Protein AF-A0A318T7J3-F1 (afdb_monomer_lite)

pLDDT: mean 79.14, std 16.05, range [33.38, 96.81]

Sequence (166 aa):
MTMEIMRASSAPVDIAGQIFQYDYFTDHFRDETFSFREFLIDAESVSCIVDLDSYEPTNVSLLLLDRILQSLGFAVSAYILQQQGRQFKFLFIKGIRWNFAGPIRPGRPVRLQSTYDMQFLSPRKAVCTFDGTVNDGKAAFNVAIEIFSPHEAPWDIETSPIPASN

Secondary structure (DSSP, 8-state):
----EE---SS-EE-GGG----GGGTTT-SS-EEEEEEEEE-SSEEEEEEEEE-S-SS---HHHHHHHHHHHHHHHHHHHHHHTT---SEEEEEEEEEEESS---TTSPEEEEEEEEEEEEETTEEEEEEEEEETTTTEEEEEEEEEE----S-S----PPPPPP-

Radius of gyration: 17.6 Å; chains: 1; bounding box: 42×46×43 Å

Foldseek 3Di:
DDKDKFFAAQDKDWCQVVQDQDVVLCPPDPPKDKGWPTWIGGGWKIKTWMAIDDPDQAADDPSNVVSVVVSNVVVVVQVRQVVLVHDFDDKDWPDKDKDAPAGDGHPGTKMKMWTKIWIDPDQFKIKIWIWIAIPVRRMTMITIMITGHDDDDRSDDPPDDDDDDD

Organism: NCBI:txid314237

Structure (mmCIF, N/CA/C/O backbone):
data_AF-A0A318T7J3-F1
#
_entry.id   AF-A0A318T7J3-F1
#
loop_
_atom_site.group_PDB
_atom_site.id
_atom_site.type_symbol
_atom_site.label_atom_id
_atom_site.label_alt_id
_atom_site.label_comp_id
_atom_site.label_asym_id
_atom_site.label_entity_id
_atom_site.label_seq_id
_atom_site.pdbx_PDB_ins_code
_atom_site.Cartn_x
_atom_site.Cartn_y
_atom_site.Cartn_z
_atom_site.occupancy
_atom_site.B_iso_or_equiv
_atom_site.auth_seq_id
_atom_site.auth_comp_id
_atom_site.auth_asym_id
_atom_site.auth_atom_id
_atom_site.pdbx_PDB_model_num
ATOM 1 N N . MET A 1 1 ? -21.241 -13.351 18.608 1.00 44.28 1 MET A N 1
ATOM 2 C CA . MET A 1 1 ? -20.538 -12.078 18.358 1.00 44.28 1 MET A CA 1
ATOM 3 C C . MET A 1 1 ? -20.499 -11.920 16.850 1.00 44.28 1 MET A C 1
ATOM 5 O O . MET A 1 1 ? -19.895 -12.755 16.191 1.00 44.28 1 MET A O 1
ATOM 9 N N . THR A 1 2 ? -21.293 -11.005 16.305 1.00 39.47 2 THR A N 1
ATOM 10 C CA . THR A 1 2 ? -21.448 -10.826 14.855 1.00 39.47 2 THR A CA 1
ATOM 11 C C . THR A 1 2 ? -20.189 -10.146 14.318 1.00 39.47 2 THR A C 1
ATOM 13 O O . THR A 1 2 ? -19.767 -9.144 14.888 1.00 39.47 2 THR A O 1
ATOM 16 N N . MET A 1 3 ? -19.550 -10.714 13.292 1.00 45.16 3 MET A N 1
ATOM 17 C CA . MET A 1 3 ? -18.391 -10.095 12.640 1.00 45.16 3 MET A CA 1
ATOM 18 C C . MET A 1 3 ? -18.890 -8.925 11.794 1.00 45.16 3 MET A C 1
ATOM 20 O O . MET A 1 3 ? -19.666 -9.127 10.863 1.00 45.16 3 MET A O 1
ATOM 24 N N . GLU A 1 4 ? -18.491 -7.709 12.149 1.00 51.16 4 GLU A N 1
ATOM 25 C CA . GLU A 1 4 ? -18.845 -6.496 11.415 1.00 51.16 4 GLU A CA 1
ATOM 26 C C . GLU A 1 4 ? -17.730 -6.189 10.407 1.00 51.16 4 GLU A C 1
ATOM 28 O O . GLU A 1 4 ? -16.580 -5.968 10.793 1.00 51.16 4 GLU A O 1
ATOM 33 N N . ILE A 1 5 ? -18.067 -6.243 9.115 1.00 59.03 5 ILE A N 1
ATOM 34 C CA . ILE A 1 5 ? -17.186 -5.835 8.014 1.00 59.03 5 ILE A CA 1
ATOM 35 C C . ILE A 1 5 ? -17.398 -4.341 7.802 1.00 59.03 5 ILE A C 1
ATOM 37 O O . ILE A 1 5 ? -18.521 -3.912 7.538 1.00 59.03 5 ILE A O 1
ATOM 41 N N . MET A 1 6 ? -16.332 -3.552 7.915 1.00 62.78 6 MET A N 1
ATOM 42 C CA . MET A 1 6 ? -16.416 -2.097 7.796 1.00 62.78 6 MET A CA 1
ATOM 43 C C . MET A 1 6 ? -15.742 -1.588 6.522 1.00 62.78 6 MET A C 1
ATOM 45 O O . MET A 1 6 ? -14.720 -2.112 6.080 1.00 62.78 6 MET A O 1
ATOM 49 N N . ARG A 1 7 ? -16.352 -0.557 5.935 1.00 63.66 7 ARG A N 1
ATOM 50 C CA . ARG A 1 7 ? -16.073 -0.028 4.596 1.00 63.66 7 ARG A CA 1
ATOM 51 C C . ARG A 1 7 ? -15.948 1.499 4.676 1.00 63.66 7 ARG A C 1
ATOM 53 O O . ARG A 1 7 ? -16.581 2.114 5.535 1.00 63.66 7 ARG A O 1
ATOM 60 N N . ALA A 1 8 ? -15.139 2.113 3.816 1.00 60.50 8 ALA A N 1
ATOM 61 C CA . ALA A 1 8 ? -15.114 3.570 3.663 1.00 60.50 8 ALA A CA 1
ATOM 62 C C . ALA A 1 8 ? -16.386 4.107 2.966 1.00 60.50 8 ALA A C 1
ATOM 64 O O . ALA A 1 8 ? -17.316 3.359 2.661 1.00 60.50 8 ALA A O 1
ATOM 65 N N . SER A 1 9 ? -16.429 5.422 2.720 1.00 63.47 9 SER A N 1
ATOM 66 C CA . SER A 1 9 ? -17.478 6.078 1.924 1.00 63.47 9 SER A CA 1
ATOM 67 C C . SER A 1 9 ? -17.681 5.394 0.566 1.00 63.47 9 SER A C 1
ATOM 69 O O . SER A 1 9 ? -16.721 4.963 -0.066 1.00 63.47 9 SER A O 1
ATOM 71 N N . SER A 1 10 ? -18.921 5.346 0.076 1.00 67.94 10 SER A N 1
ATOM 72 C CA . SER A 1 10 ? -19.244 4.781 -1.243 1.00 67.94 10 SER A CA 1
ATOM 73 C C . SER A 1 10 ? -18.719 5.609 -2.419 1.00 67.94 10 SER A C 1
ATOM 75 O O . SER A 1 10 ? -18.594 5.082 -3.521 1.00 67.94 10 SER A O 1
ATOM 77 N N . ALA A 1 11 ? -18.411 6.892 -2.207 1.00 72.69 11 ALA A N 1
ATOM 78 C CA . ALA A 1 11 ? -17.765 7.734 -3.207 1.00 72.69 11 ALA A CA 1
ATOM 79 C C . ALA A 1 11 ? -16.238 7.717 -3.010 1.00 72.69 11 ALA A C 1
ATOM 81 O O . ALA A 1 11 ? -15.802 7.901 -1.869 1.00 72.69 11 ALA A O 1
ATOM 82 N N . PRO A 1 12 ? -15.435 7.565 -4.083 1.00 75.62 12 PRO A N 1
ATOM 83 C CA . PRO A 1 12 ? -13.982 7.625 -3.990 1.00 75.62 12 PRO A CA 1
ATOM 84 C C . PRO A 1 12 ? -13.497 8.950 -3.399 1.00 75.62 12 PRO A C 1
ATOM 86 O O . PRO A 1 12 ? -13.917 10.026 -3.832 1.00 75.62 12 PRO A O 1
ATOM 89 N N . VAL A 1 13 ? -12.587 8.867 -2.433 1.00 82.94 13 VAL A N 1
ATOM 90 C CA . VAL A 1 13 ? -11.931 10.014 -1.800 1.00 82.94 13 VAL A CA 1
ATOM 91 C C . VAL A 1 13 ? -10.439 9.941 -2.084 1.00 82.94 13 VAL A C 1
ATOM 93 O O . VAL A 1 13 ? -9.813 8.921 -1.802 1.00 82.94 13 VAL A O 1
ATOM 96 N N . ASP A 1 14 ? -9.871 11.025 -2.618 1.00 84.69 14 ASP A N 1
ATOM 97 C CA . ASP A 1 14 ? -8.420 11.154 -2.736 1.00 84.69 14 ASP A CA 1
ATOM 98 C C . ASP A 1 14 ? -7.816 11.599 -1.403 1.00 84.69 14 ASP A C 1
ATOM 100 O O . ASP A 1 14 ? -8.168 12.651 -0.859 1.00 84.69 14 ASP A O 1
ATOM 104 N N . ILE A 1 15 ? -6.905 10.788 -0.875 1.00 83.69 15 ILE A N 1
ATOM 105 C CA . ILE A 1 15 ? -6.219 11.047 0.390 1.00 83.69 15 ILE A CA 1
ATOM 106 C C . ILE A 1 15 ? -4.711 11.223 0.221 1.00 83.69 15 ILE A C 1
ATOM 108 O O . ILE A 1 15 ? -4.023 11.298 1.234 1.00 83.69 15 ILE A O 1
ATOM 112 N N . ALA A 1 16 ? -4.179 11.332 -1.003 1.00 73.25 16 ALA A N 1
ATOM 113 C CA . ALA A 1 16 ? -2.732 11.391 -1.245 1.00 73.25 16 ALA A CA 1
ATOM 114 C C . ALA A 1 16 ? -2.006 12.440 -0.376 1.00 73.25 16 ALA A C 1
ATOM 116 O O . ALA A 1 16 ? -0.996 12.133 0.254 1.00 73.25 16 ALA A O 1
ATOM 117 N N . GLY A 1 17 ? -2.570 13.648 -0.245 1.00 69.38 17 GLY A N 1
ATOM 118 C CA . GLY A 1 17 ? -2.012 14.729 0.586 1.00 69.38 17 GLY A CA 1
ATOM 119 C C . GLY A 1 17 ? -2.144 14.540 2.106 1.00 69.38 17 GLY A C 1
ATOM 120 O O . GLY A 1 17 ? -1.659 15.371 2.868 1.00 69.38 17 GLY A O 1
ATOM 121 N N . GLN A 1 18 ? -2.816 13.478 2.554 1.00 68.88 18 GLN A N 1
ATOM 122 C CA . GLN A 1 18 ? -3.043 13.143 3.965 1.00 68.88 18 GLN A CA 1
ATOM 123 C C . GLN A 1 18 ? -2.214 11.928 4.410 1.00 68.88 18 GLN A C 1
ATOM 125 O O . GLN A 1 18 ? -2.231 11.562 5.586 1.00 68.88 18 GLN A O 1
ATOM 130 N N . ILE A 1 19 ? -1.487 11.290 3.487 1.00 68.88 19 ILE A N 1
ATOM 131 C CA . ILE A 1 19 ? -0.671 10.116 3.789 1.00 68.88 19 ILE A CA 1
ATOM 132 C C . ILE A 1 19 ? 0.613 10.571 4.461 1.00 68.88 19 ILE A C 1
ATOM 134 O O . ILE A 1 19 ? 1.495 11.157 3.838 1.00 68.88 19 ILE A O 1
ATOM 138 N N . PHE A 1 20 ? 0.742 10.239 5.741 1.00 64.12 20 PHE A N 1
ATOM 139 C CA . PHE A 1 20 ? 2.014 10.360 6.429 1.00 64.12 20 PHE A CA 1
ATOM 140 C C . PHE A 1 20 ? 2.938 9.224 5.969 1.00 64.12 20 PHE A C 1
ATOM 142 O O . PHE A 1 20 ? 2.768 8.068 6.364 1.00 64.12 20 PHE A O 1
ATOM 149 N N . GLN A 1 21 ? 3.901 9.540 5.105 1.00 65.06 21 GLN A N 1
ATOM 150 C CA . GLN A 1 21 ? 5.005 8.634 4.808 1.00 65.06 21 GLN A CA 1
ATOM 151 C C . GLN A 1 21 ? 5.998 8.706 5.964 1.00 65.06 21 GLN A C 1
ATOM 153 O O . GLN A 1 21 ? 6.569 9.756 6.241 1.00 65.06 21 GLN A O 1
ATOM 158 N N . TYR A 1 22 ? 6.176 7.595 6.671 1.00 65.00 22 TYR A N 1
ATOM 159 C CA . TYR A 1 22 ? 7.189 7.529 7.712 1.00 65.00 22 TYR A CA 1
ATOM 160 C C . TYR A 1 22 ? 8.563 7.304 7.095 1.00 65.00 22 TYR A C 1
ATOM 162 O O . TYR A 1 22 ? 8.741 6.348 6.340 1.00 65.00 22 TYR A O 1
ATOM 170 N N . ASP A 1 23 ? 9.541 8.107 7.511 1.00 65.31 23 ASP A N 1
ATOM 171 C CA . ASP A 1 23 ? 10.925 8.032 7.027 1.00 65.31 23 ASP A CA 1
ATOM 172 C C . ASP A 1 23 ? 11.525 6.621 7.152 1.00 65.31 23 ASP A C 1
ATOM 174 O O . ASP A 1 23 ? 12.273 6.187 6.281 1.00 65.31 23 ASP A O 1
ATOM 178 N N . TYR A 1 24 ? 11.130 5.844 8.173 1.00 66.00 24 TYR A N 1
ATOM 179 C CA . TYR A 1 24 ? 11.611 4.466 8.362 1.00 66.00 24 TYR A CA 1
ATOM 180 C C . TYR A 1 24 ? 11.226 3.504 7.224 1.00 66.00 24 TYR A C 1
ATOM 182 O O . TYR A 1 24 ? 11.801 2.419 7.120 1.00 66.00 24 TYR A O 1
ATOM 190 N N . PHE A 1 25 ? 10.242 3.846 6.383 1.00 59.84 25 PHE A N 1
ATOM 191 C CA . PHE A 1 25 ? 9.911 3.034 5.211 1.00 59.84 25 PHE A CA 1
ATOM 192 C C . PHE A 1 25 ? 10.957 3.155 4.101 1.00 59.84 25 PHE A C 1
ATOM 194 O O . PHE A 1 25 ? 11.071 2.231 3.299 1.00 59.84 25 PHE A O 1
ATOM 201 N N . THR A 1 26 ? 11.724 4.243 4.076 1.00 62.50 26 THR A N 1
ATOM 202 C CA . THR A 1 26 ? 12.789 4.510 3.096 1.00 62.50 26 THR A CA 1
ATOM 203 C C . THR A 1 26 ? 14.175 4.622 3.737 1.00 62.50 26 THR A C 1
ATOM 205 O O . THR A 1 26 ? 15.169 4.779 3.032 1.00 62.50 26 THR A O 1
ATOM 208 N N . ASP A 1 27 ? 14.267 4.509 5.063 1.00 59.56 27 ASP A N 1
ATOM 209 C CA . ASP A 1 27 ? 15.532 4.542 5.792 1.00 59.56 27 ASP A CA 1
ATOM 210 C C . ASP A 1 27 ? 16.433 3.375 5.342 1.00 59.56 27 ASP A C 1
ATOM 212 O O . ASP A 1 27 ? 16.001 2.221 5.261 1.00 59.56 27 ASP A O 1
ATOM 216 N N . HIS A 1 28 ? 17.680 3.699 4.992 1.00 61.41 28 HIS A N 1
ATOM 217 C CA . HIS A 1 28 ? 18.690 2.808 4.391 1.00 61.41 28 HIS A CA 1
ATOM 218 C C . HIS A 1 28 ? 18.493 2.362 2.930 1.00 61.41 28 HIS A C 1
ATOM 220 O O . HIS A 1 28 ? 19.226 1.478 2.473 1.00 61.41 28 HIS A O 1
ATOM 226 N N . PHE A 1 29 ? 17.582 2.961 2.161 1.00 65.12 29 PHE A N 1
ATOM 227 C CA . PHE A 1 29 ? 17.606 2.762 0.709 1.00 65.12 29 PHE A CA 1
ATOM 228 C C . PHE A 1 29 ? 18.806 3.472 0.075 1.00 65.12 29 PHE A C 1
ATOM 230 O O . PHE A 1 29 ? 19.245 4.529 0.527 1.00 65.12 29 PHE A O 1
ATOM 237 N N . ARG A 1 30 ? 19.348 2.870 -0.991 1.00 63.84 30 ARG A N 1
ATOM 238 C CA . ARG A 1 30 ? 20.445 3.427 -1.796 1.00 63.84 30 ARG A CA 1
ATOM 239 C C . ARG A 1 30 ? 19.893 4.498 -2.741 1.00 63.84 30 ARG A C 1
ATOM 241 O O . ARG A 1 30 ? 19.892 4.308 -3.952 1.00 63.84 30 ARG A O 1
ATOM 248 N N . ASP A 1 31 ? 19.351 5.557 -2.149 1.00 72.12 31 ASP A N 1
ATOM 249 C CA . ASP A 1 31 ? 18.730 6.705 -2.819 1.00 72.12 31 ASP A CA 1
ATOM 250 C C . ASP A 1 31 ? 17.411 6.402 -3.563 1.00 72.12 31 ASP A C 1
ATOM 252 O O . ASP A 1 31 ? 16.915 7.243 -4.306 1.00 72.12 31 ASP A O 1
ATOM 256 N N . GLU A 1 32 ? 16.801 5.226 -3.358 1.00 78.69 32 GLU A N 1
ATOM 257 C CA . GLU A 1 32 ? 15.463 4.952 -3.899 1.00 78.69 32 GLU A CA 1
ATOM 258 C C . GLU A 1 32 ? 14.388 5.667 -3.071 1.00 78.69 32 GLU A C 1
ATOM 260 O O . GLU A 1 32 ? 14.402 5.625 -1.839 1.00 78.69 32 GLU A O 1
ATOM 265 N N . THR A 1 33 ? 13.418 6.284 -3.742 1.00 83.38 33 THR A N 1
ATOM 266 C CA . THR A 1 33 ? 12.300 6.981 -3.093 1.00 83.38 33 THR A CA 1
ATOM 267 C C . THR A 1 33 ? 10.985 6.679 -3.798 1.00 83.38 33 THR A C 1
ATOM 269 O O . THR A 1 33 ? 10.956 6.252 -4.954 1.00 83.38 33 THR A O 1
ATOM 272 N N . PHE A 1 34 ? 9.870 6.887 -3.099 1.00 87.25 34 PHE A N 1
ATOM 273 C CA . PHE A 1 34 ? 8.549 6.809 -3.708 1.00 87.25 34 PHE A CA 1
ATOM 274 C C . PHE A 1 34 ? 7.592 7.831 -3.102 1.00 87.25 34 PHE A C 1
ATOM 276 O O . PHE A 1 34 ? 7.683 8.164 -1.921 1.00 87.25 34 PHE A O 1
ATOM 283 N N . SER A 1 35 ? 6.628 8.286 -3.893 1.00 87.81 35 SER A N 1
ATOM 284 C CA . SER A 1 35 ? 5.562 9.182 -3.453 1.00 87.81 35 SER A CA 1
ATOM 285 C C . SER A 1 35 ? 4.226 8.769 -4.060 1.00 87.81 35 SER A C 1
ATOM 287 O O . SER A 1 35 ? 4.140 8.315 -5.202 1.00 87.81 35 SER A O 1
ATOM 289 N N . PHE A 1 36 ? 3.155 8.899 -3.280 1.00 89.31 36 PHE A N 1
ATOM 290 C CA . PHE A 1 36 ? 1.805 8.701 -3.794 1.00 89.31 36 PHE A CA 1
ATOM 291 C C . PHE A 1 36 ? 1.380 9.958 -4.546 1.00 89.31 36 PHE A C 1
ATOM 293 O O . PHE A 1 36 ? 1.168 11.006 -3.942 1.00 89.31 36 PHE A O 1
ATOM 300 N N . ARG A 1 37 ? 1.261 9.849 -5.869 1.00 90.75 37 ARG A N 1
ATOM 301 C CA . ARG A 1 37 ? 0.710 10.909 -6.716 1.00 90.75 37 ARG A CA 1
ATOM 302 C C . ARG A 1 37 ? -0.805 10.997 -6.564 1.00 90.75 37 ARG A C 1
ATOM 304 O O . ARG A 1 37 ? -1.345 12.091 -6.479 1.00 90.75 37 ARG A O 1
ATOM 311 N N . GLU A 1 38 ? -1.464 9.842 -6.544 1.00 92.19 38 GLU A N 1
ATOM 312 C CA . GLU A 1 38 ? -2.913 9.704 -6.385 1.00 92.19 38 GLU A CA 1
ATOM 313 C C . GLU A 1 38 ? -3.191 8.550 -5.424 1.00 92.19 38 GLU A C 1
ATOM 315 O O . GLU A 1 38 ? -2.520 7.511 -5.495 1.00 92.19 38 GLU A O 1
ATOM 320 N N . PHE A 1 39 ? -4.177 8.715 -4.542 1.00 92.81 39 PHE A N 1
ATOM 321 C CA . PHE A 1 39 ? -4.602 7.661 -3.631 1.00 92.81 39 PHE A CA 1
ATOM 322 C C . PHE A 1 39 ? -6.106 7.738 -3.405 1.00 92.81 39 PHE A C 1
ATOM 324 O O . PHE A 1 39 ? -6.581 8.436 -2.513 1.00 92.81 39 PHE A O 1
ATOM 331 N N . LEU A 1 40 ? -6.853 6.980 -4.197 1.00 92.94 40 LEU A N 1
ATOM 332 C CA . LEU A 1 40 ? -8.302 6.917 -4.109 1.00 92.94 40 LEU A CA 1
ATOM 333 C C . LEU A 1 40 ? -8.711 5.740 -3.235 1.00 92.94 40 LEU A C 1
ATOM 335 O O . LEU A 1 40 ? -8.299 4.608 -3.487 1.00 92.94 40 LEU A O 1
ATOM 339 N N . ILE A 1 41 ? -9.558 6.004 -2.250 1.00 91.69 41 ILE A N 1
ATOM 340 C CA . ILE A 1 41 ? -10.207 4.980 -1.436 1.00 91.69 41 ILE A CA 1
ATOM 341 C C . ILE A 1 41 ? -11.723 5.142 -1.520 1.00 91.69 41 ILE A C 1
ATOM 343 O O . ILE A 1 41 ? -12.247 6.244 -1.364 1.00 91.69 41 ILE A O 1
ATOM 347 N N . ASP A 1 42 ? -12.424 4.041 -1.758 1.00 88.81 42 ASP A N 1
ATOM 348 C CA . ASP A 1 42 ? -13.875 3.940 -1.628 1.00 88.81 42 ASP A CA 1
ATOM 349 C C . ASP A 1 42 ? -14.236 2.790 -0.678 1.00 88.81 42 ASP A C 1
ATOM 351 O O . ASP A 1 42 ? -13.368 2.221 -0.009 1.00 88.81 42 ASP A O 1
ATOM 355 N N . ALA A 1 43 ? -15.523 2.462 -0.583 1.00 84.56 43 ALA A N 1
ATOM 356 C CA . ALA A 1 43 ? -16.042 1.429 0.296 1.00 84.56 43 ALA A CA 1
ATOM 357 C C . ALA A 1 43 ? -15.314 0.087 0.144 1.00 84.56 43 ALA A C 1
ATOM 359 O O . ALA A 1 43 ? -15.024 -0.557 1.148 1.00 84.56 43 ALA A O 1
ATOM 360 N N . GLU A 1 44 ? -15.001 -0.345 -1.073 1.00 86.12 44 GLU A N 1
ATOM 361 C CA . GLU A 1 44 ? -14.530 -1.705 -1.345 1.00 86.12 44 GLU A CA 1
ATOM 362 C C . GLU A 1 44 ? -13.116 -1.768 -1.908 1.00 86.12 44 GLU A C 1
ATOM 364 O O . GLU A 1 44 ? -12.452 -2.807 -1.808 1.00 86.12 44 GLU A O 1
ATOM 369 N N . SER A 1 45 ? -12.650 -0.663 -2.474 1.00 93.06 45 SER A N 1
ATOM 370 C CA . SER A 1 45 ? -11.442 -0.613 -3.265 1.00 93.06 45 SER A CA 1
ATOM 371 C C . SER A 1 45 ? -10.520 0.526 -2.859 1.00 93.06 45 SER A C 1
ATOM 373 O O . SER A 1 45 ? -10.915 1.559 -2.311 1.00 93.06 45 SER A O 1
ATOM 375 N N . VAL A 1 46 ? -9.243 0.303 -3.131 1.00 94.12 46 VAL A N 1
ATOM 376 C CA . VAL A 1 46 ? -8.215 1.325 -3.099 1.00 94.12 46 VAL A CA 1
ATOM 377 C C . VAL A 1 46 ? -7.449 1.276 -4.412 1.00 94.12 46 VAL A C 1
ATOM 379 O O . VAL A 1 46 ? -7.121 0.208 -4.939 1.00 94.12 46 VAL A O 1
ATOM 382 N N . SER A 1 47 ? -7.167 2.450 -4.960 1.00 94.69 47 SER A N 1
ATOM 383 C CA . SER A 1 47 ? -6.305 2.595 -6.122 1.00 94.69 47 SER A CA 1
ATOM 384 C C . SER A 1 47 ? -5.272 3.678 -5.874 1.00 94.69 47 SER A C 1
ATOM 386 O O . SER A 1 47 ? -5.560 4.721 -5.289 1.00 94.69 47 SER A O 1
ATOM 388 N N . CYS A 1 48 ? -4.040 3.407 -6.286 1.00 94.38 48 CYS A N 1
ATOM 389 C CA . CYS A 1 48 ? -2.915 4.292 -6.038 1.00 94.38 48 CYS A CA 1
ATOM 390 C C . CYS A 1 48 ? -2.092 4.449 -7.308 1.00 94.38 48 CYS A C 1
ATOM 392 O O . CYS A 1 48 ? -1.826 3.468 -8.008 1.00 94.38 48 CYS A O 1
ATOM 394 N N . ILE A 1 49 ? -1.618 5.664 -7.559 1.00 94.38 49 ILE A N 1
ATOM 395 C CA . ILE A 1 49 ? -0.542 5.915 -8.513 1.00 94.38 49 ILE A CA 1
ATOM 396 C C . ILE A 1 49 ? 0.679 6.341 -7.715 1.00 94.38 49 ILE A C 1
ATOM 398 O O . ILE A 1 49 ? 0.648 7.335 -6.992 1.00 94.38 49 ILE A O 1
ATOM 402 N N . VAL A 1 50 ? 1.745 5.562 -7.845 1.00 92.44 50 VAL A N 1
ATOM 403 C CA . VAL A 1 50 ? 2.989 5.734 -7.106 1.00 92.44 50 VAL A CA 1
ATOM 404 C C . VAL A 1 50 ? 4.077 6.149 -8.075 1.00 92.44 50 VAL A C 1
ATOM 406 O O . VAL A 1 50 ? 4.383 5.432 -9.032 1.00 92.44 50 VAL A O 1
ATOM 409 N N . ASP A 1 51 ? 4.659 7.308 -7.811 1.00 90.81 51 ASP A N 1
ATOM 410 C CA . ASP A 1 51 ? 5.904 7.718 -8.430 1.00 90.81 51 ASP A CA 1
ATOM 411 C C . ASP A 1 51 ? 7.062 7.129 -7.655 1.00 90.81 51 ASP A C 1
ATOM 413 O O . ASP A 1 51 ? 7.032 7.033 -6.432 1.00 90.81 51 ASP A O 1
ATOM 417 N N . LEU A 1 52 ? 8.065 6.686 -8.394 1.00 87.81 52 LEU A N 1
ATOM 418 C CA . LEU A 1 52 ? 9.209 5.964 -7.871 1.00 87.81 52 LEU A CA 1
ATOM 419 C C . LEU A 1 52 ? 10.456 6.427 -8.591 1.00 87.81 52 LEU A C 1
ATOM 421 O O . LEU A 1 52 ? 10.512 6.427 -9.824 1.00 87.81 52 LEU A O 1
ATOM 425 N N . ASP A 1 53 ? 11.442 6.767 -7.780 1.00 85.31 53 ASP A N 1
ATOM 426 C CA . ASP A 1 53 ? 12.816 6.933 -8.196 1.00 85.31 53 ASP A CA 1
ATOM 427 C C . ASP A 1 53 ? 13.577 5.698 -7.720 1.00 85.31 53 ASP A C 1
ATOM 429 O O . ASP A 1 53 ? 13.647 5.418 -6.524 1.00 85.31 53 ASP A O 1
ATOM 433 N N . SER A 1 54 ? 14.053 4.897 -8.666 1.00 82.25 54 SER A N 1
ATOM 434 C CA . SER A 1 54 ? 14.752 3.647 -8.384 1.00 82.25 54 SER A CA 1
ATOM 435 C C . SER A 1 54 ? 16.104 3.694 -9.067 1.00 82.25 54 SER A C 1
ATOM 437 O O . SER A 1 54 ? 16.211 4.024 -10.249 1.00 82.25 54 SER A O 1
ATOM 439 N N . TYR A 1 55 ? 17.135 3.338 -8.309 1.00 77.44 55 TYR A N 1
ATOM 440 C CA . TYR A 1 55 ? 18.502 3.260 -8.805 1.00 77.44 55 TYR A CA 1
ATOM 441 C C . TYR A 1 55 ? 18.663 2.168 -9.875 1.00 77.44 55 TYR A C 1
ATOM 443 O O . TYR A 1 55 ? 19.454 2.306 -10.810 1.00 77.44 55 TYR A O 1
ATOM 451 N N . GLU A 1 56 ? 17.915 1.070 -9.743 1.00 76.38 56 GLU A N 1
ATOM 452 C CA . GLU A 1 56 ? 17.963 -0.039 -10.688 1.00 76.38 56 GLU A CA 1
ATOM 453 C C . GLU A 1 56 ? 17.221 0.330 -11.980 1.00 76.38 56 GLU A C 1
ATOM 455 O O . GLU A 1 56 ? 16.061 0.718 -11.926 1.00 76.38 56 GLU A O 1
ATOM 460 N N . PRO A 1 57 ? 17.817 0.175 -13.175 1.00 74.69 57 PRO A N 1
ATOM 461 C CA . PRO A 1 57 ? 17.185 0.614 -14.421 1.00 74.69 57 PRO A CA 1
ATOM 462 C C . PRO A 1 57 ? 16.202 -0.407 -15.013 1.00 74.69 57 PRO A C 1
ATOM 464 O O . PRO A 1 57 ? 15.501 -0.112 -15.982 1.00 74.69 57 PRO A O 1
ATOM 467 N N . THR A 1 58 ? 16.168 -1.637 -14.490 1.00 80.31 58 THR A N 1
ATOM 468 C CA . THR A 1 58 ? 15.443 -2.748 -15.133 1.00 80.31 58 THR A CA 1
ATOM 469 C C . THR A 1 58 ? 14.207 -3.200 -14.373 1.00 80.31 58 THR A C 1
ATOM 471 O O . THR A 1 58 ? 13.200 -3.524 -15.008 1.00 80.31 58 THR A O 1
ATOM 474 N N . ASN A 1 59 ? 14.267 -3.212 -13.041 1.00 84.00 59 ASN A N 1
ATOM 475 C CA . ASN A 1 59 ? 13.209 -3.717 -12.178 1.00 84.00 59 ASN A CA 1
ATOM 476 C C . ASN A 1 59 ? 13.152 -2.911 -10.887 1.00 84.00 59 ASN A C 1
ATOM 478 O O . ASN A 1 59 ? 14.188 -2.633 -10.293 1.00 84.00 59 ASN A O 1
ATOM 482 N N . VAL A 1 60 ? 11.938 -2.615 -10.435 1.00 86.62 60 VAL A N 1
ATOM 483 C CA . VAL A 1 60 ? 11.712 -2.099 -9.085 1.00 86.62 60 VAL A CA 1
ATOM 484 C C . VAL A 1 60 ? 12.082 -3.185 -8.077 1.00 86.62 60 VAL A C 1
ATOM 486 O O . VAL A 1 60 ? 11.683 -4.344 -8.238 1.00 86.62 60 VAL A O 1
ATOM 489 N N . SER A 1 61 ? 12.848 -2.824 -7.047 1.00 86.12 61 SER A N 1
ATOM 490 C CA . SER A 1 61 ? 13.261 -3.775 -6.018 1.00 86.12 61 SER A CA 1
ATOM 491 C C . SER A 1 61 ? 12.044 -4.311 -5.250 1.00 86.12 61 SER A C 1
ATOM 493 O O . SER A 1 61 ? 11.097 -3.580 -4.949 1.00 86.12 61 SER A O 1
ATOM 495 N N . LEU A 1 62 ? 12.056 -5.609 -4.916 1.00 87.19 62 LEU A N 1
ATOM 496 C CA . LEU A 1 62 ? 10.978 -6.226 -4.129 1.00 87.19 62 LEU A CA 1
ATOM 497 C C . LEU A 1 62 ? 10.790 -5.506 -2.789 1.00 87.19 62 LEU A C 1
ATOM 499 O O . LEU A 1 62 ? 9.665 -5.310 -2.346 1.00 87.19 62 LEU A O 1
ATOM 503 N N . LEU A 1 63 ? 11.892 -5.062 -2.183 1.00 85.50 63 LEU A N 1
ATOM 504 C CA . LEU A 1 63 ? 11.857 -4.307 -0.942 1.00 85.50 63 LEU A CA 1
ATOM 505 C C . LEU A 1 63 ? 11.115 -2.973 -1.113 1.00 85.50 63 LEU A C 1
ATOM 507 O O . LEU A 1 63 ? 10.302 -2.634 -0.258 1.00 85.50 63 LEU A O 1
ATOM 511 N N . LEU A 1 64 ? 11.340 -2.238 -2.209 1.00 85.88 64 LEU A N 1
ATOM 512 C CA . LEU A 1 64 ? 10.616 -0.990 -2.470 1.00 85.88 64 LEU A CA 1
ATOM 513 C C . LEU A 1 64 ? 9.118 -1.249 -2.674 1.00 85.88 64 LEU A C 1
ATOM 515 O O . LEU A 1 64 ? 8.288 -0.546 -2.101 1.00 85.88 64 LEU A O 1
ATOM 519 N N . LEU A 1 65 ? 8.762 -2.305 -3.414 1.00 89.94 65 LEU A N 1
ATOM 520 C CA . LEU A 1 65 ? 7.366 -2.723 -3.588 1.00 89.94 65 LEU A CA 1
ATOM 521 C C . LEU A 1 65 ? 6.705 -3.093 -2.258 1.00 89.94 65 LEU A C 1
ATOM 523 O O . LEU A 1 65 ? 5.577 -2.672 -1.999 1.00 89.94 65 LEU A O 1
ATOM 527 N N . ASP A 1 66 ? 7.408 -3.834 -1.401 1.00 89.12 66 ASP A N 1
ATOM 528 C CA . ASP A 1 66 ? 6.923 -4.166 -0.067 1.00 89.12 66 ASP A CA 1
ATOM 529 C C . ASP A 1 66 ? 6.626 -2.889 0.712 1.00 89.12 66 ASP A C 1
ATOM 531 O O . ASP A 1 66 ? 5.515 -2.754 1.214 1.00 89.12 66 ASP A O 1
ATOM 535 N N . ARG A 1 67 ? 7.568 -1.934 0.760 1.00 86.56 67 ARG A N 1
ATOM 536 C CA . ARG A 1 67 ? 7.431 -0.642 1.463 1.00 86.56 67 ARG A CA 1
ATOM 537 C C . ARG A 1 67 ? 6.257 0.191 0.973 1.00 86.56 67 ARG A C 1
ATOM 539 O O . ARG A 1 67 ? 5.505 0.700 1.806 1.00 86.56 67 ARG A O 1
ATOM 546 N N . ILE A 1 68 ? 6.035 0.239 -0.337 1.00 88.94 68 ILE A N 1
ATOM 547 C CA . ILE A 1 68 ? 4.850 0.871 -0.918 1.00 88.94 68 ILE A CA 1
ATOM 548 C C . ILE A 1 68 ? 3.570 0.211 -0.378 1.00 88.94 68 ILE A C 1
ATOM 550 O O . ILE A 1 68 ? 2.669 0.917 0.079 1.00 88.94 68 ILE A O 1
ATOM 554 N N . LEU A 1 69 ? 3.493 -1.128 -0.356 1.00 90.50 69 LEU A N 1
ATOM 555 C CA . LEU A 1 69 ? 2.334 -1.835 0.204 1.00 90.50 69 LEU A CA 1
ATOM 556 C C . LEU A 1 69 ? 2.176 -1.617 1.715 1.00 90.50 69 LEU A C 1
ATOM 558 O O . LEU A 1 69 ? 1.048 -1.547 2.201 1.00 90.50 69 LEU A O 1
ATOM 562 N N . GLN A 1 70 ? 3.274 -1.467 2.462 1.00 86.50 70 GLN A N 1
ATOM 563 C CA . GLN A 1 70 ? 3.214 -1.139 3.892 1.00 86.50 70 GLN A CA 1
ATOM 564 C C . GLN A 1 70 ? 2.588 0.238 4.111 1.00 86.50 70 GLN A C 1
ATOM 566 O O . GLN A 1 70 ? 1.699 0.384 4.949 1.00 86.50 70 GLN A O 1
ATOM 571 N N . SER A 1 71 ? 3.023 1.235 3.337 1.00 86.44 71 SER A N 1
ATOM 572 C CA . SER A 1 71 ? 2.472 2.590 3.401 1.00 86.44 71 SER A CA 1
ATOM 573 C C . SER A 1 71 ? 1.013 2.642 2.950 1.00 86.44 71 SER A C 1
ATOM 575 O O . SER A 1 71 ? 0.209 3.297 3.607 1.00 86.44 71 SER A O 1
ATOM 577 N N . LEU A 1 72 ? 0.642 1.901 1.898 1.00 88.44 72 LEU A N 1
ATOM 578 C CA . LEU A 1 72 ? -0.753 1.746 1.470 1.00 88.44 72 LEU A CA 1
ATOM 579 C C . LEU A 1 72 ? -1.607 1.177 2.601 1.00 88.44 72 LEU A C 1
ATOM 581 O O . LEU A 1 72 ? -2.636 1.741 2.968 1.00 88.44 72 LEU A O 1
ATOM 585 N N . GLY A 1 73 ? -1.139 0.083 3.191 1.00 87.81 73 GLY A N 1
ATOM 586 C CA . GLY A 1 73 ? -1.795 -0.575 4.303 1.00 87.81 73 GLY A CA 1
ATOM 587 C C . GLY A 1 73 ? -1.994 0.325 5.517 1.00 87.81 73 GLY A C 1
ATOM 588 O O . GLY A 1 73 ? -3.065 0.322 6.130 1.00 87.81 73 GLY A O 1
ATOM 589 N N . PHE A 1 74 ? -0.976 1.124 5.836 1.00 85.62 74 PHE A N 1
ATOM 590 C CA . PHE A 1 74 ? -1.039 2.128 6.887 1.00 85.62 74 PHE A CA 1
ATOM 591 C C . PHE A 1 74 ? -2.080 3.205 6.577 1.00 85.62 74 PHE A C 1
ATOM 593 O O . PHE A 1 74 ? -2.963 3.443 7.400 1.00 85.62 74 PHE A O 1
ATOM 600 N N . ALA A 1 75 ? -2.008 3.813 5.391 1.00 86.31 75 ALA A N 1
ATOM 601 C CA . ALA A 1 75 ? -2.894 4.893 4.971 1.00 86.31 75 ALA A CA 1
ATOM 602 C C . ALA A 1 75 ? -4.369 4.471 4.997 1.00 86.31 75 ALA A C 1
ATOM 604 O O . ALA A 1 75 ? -5.192 5.145 5.615 1.00 86.31 75 ALA A O 1
ATOM 605 N N . VAL A 1 76 ? -4.694 3.318 4.401 1.00 88.62 76 VAL A N 1
ATOM 606 C CA . VAL A 1 76 ? -6.066 2.791 4.390 1.00 88.62 76 VAL A CA 1
ATOM 607 C C . VAL A 1 76 ? -6.555 2.491 5.803 1.00 88.62 76 VAL A C 1
ATOM 609 O O . VAL A 1 76 ? -7.654 2.898 6.178 1.00 88.62 76 VAL A O 1
ATOM 612 N N . SER A 1 77 ? -5.739 1.808 6.610 1.00 86.81 77 SER A N 1
ATOM 613 C CA . SER A 1 77 ? -6.136 1.447 7.973 1.00 86.81 77 SER A CA 1
ATOM 614 C C . SER A 1 77 ? -6.382 2.687 8.830 1.00 86.81 77 SER A C 1
ATOM 616 O O . SER A 1 77 ? -7.371 2.745 9.559 1.00 86.81 77 SER A O 1
ATOM 618 N N . ALA A 1 78 ? -5.513 3.692 8.714 1.00 83.62 78 ALA A N 1
ATOM 619 C CA . ALA A 1 78 ? -5.652 4.952 9.426 1.00 83.62 78 ALA A CA 1
ATOM 620 C C . ALA A 1 78 ? -6.902 5.717 9.005 1.00 83.62 78 ALA A C 1
ATOM 622 O O . ALA A 1 78 ? -7.662 6.153 9.868 1.00 83.62 78 ALA A O 1
ATOM 623 N N . TYR A 1 79 ? -7.145 5.813 7.699 1.00 85.31 79 TYR A N 1
ATOM 624 C CA . TYR A 1 79 ? -8.318 6.485 7.165 1.00 85.31 79 TYR A CA 1
ATOM 625 C C . TYR A 1 79 ? -9.618 5.841 7.664 1.00 85.31 79 TYR A C 1
ATOM 627 O O . TYR A 1 79 ? -10.464 6.532 8.229 1.00 85.31 79 TYR A O 1
ATOM 635 N N . ILE A 1 80 ? -9.764 4.518 7.534 1.00 84.31 80 ILE A N 1
ATOM 636 C CA . ILE A 1 80 ? -10.978 3.801 7.962 1.00 84.31 80 ILE A CA 1
ATOM 637 C C . ILE A 1 80 ? -11.222 3.980 9.463 1.00 84.31 80 ILE A C 1
ATOM 639 O O . ILE A 1 80 ? -12.346 4.253 9.883 1.00 84.31 80 ILE A O 1
ATOM 643 N N . LEU A 1 81 ? -10.172 3.860 10.278 1.00 81.62 81 LEU A N 1
ATOM 644 C CA . LEU A 1 81 ? -10.294 4.031 11.724 1.00 81.62 81 LEU A CA 1
ATOM 645 C C . LEU A 1 81 ? -10.661 5.469 12.095 1.00 81.62 81 LEU A C 1
ATOM 647 O O . LEU A 1 81 ? -11.533 5.669 12.940 1.00 81.62 81 LEU A O 1
ATOM 651 N N . GLN A 1 82 ? -10.087 6.467 11.424 1.00 82.06 82 GLN A N 1
ATOM 652 C CA . GLN A 1 82 ? -10.431 7.867 11.649 1.00 82.06 82 GLN A CA 1
ATOM 653 C C . GLN A 1 82 ? -11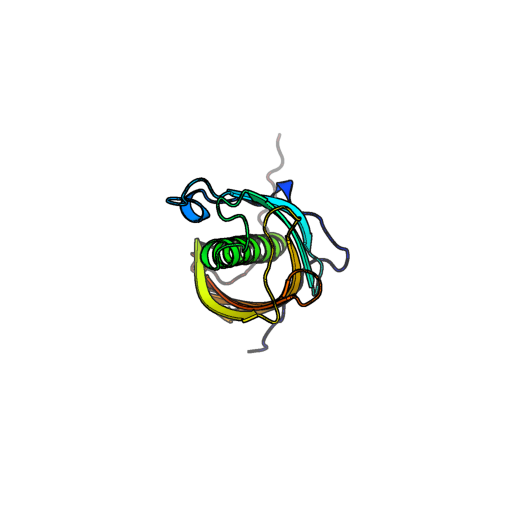.904 8.158 11.331 1.00 82.06 82 GLN A C 1
ATOM 655 O O . GLN A 1 82 ? -12.557 8.841 12.119 1.00 82.06 82 GLN A O 1
ATOM 660 N N . GLN A 1 83 ? -12.454 7.599 10.244 1.00 81.50 83 GLN A N 1
ATOM 661 C CA . GLN A 1 83 ? -13.884 7.732 9.910 1.00 81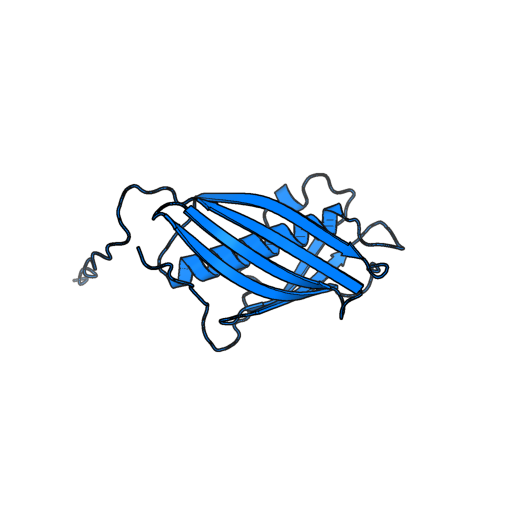.50 83 GLN A CA 1
ATOM 662 C C . GLN A 1 83 ? -14.804 7.181 11.012 1.00 81.50 83 GLN A C 1
ATOM 664 O O . GLN A 1 83 ? -15.956 7.586 11.130 1.00 81.50 83 GLN A O 1
ATOM 669 N N . GLN A 1 84 ? -14.291 6.282 11.849 1.00 76.62 84 GLN A N 1
ATOM 670 C CA . GLN A 1 84 ? -15.014 5.668 12.960 1.00 76.62 84 GLN A CA 1
ATOM 671 C C . GLN A 1 84 ? -14.716 6.335 14.313 1.00 76.62 84 GLN A C 1
ATOM 673 O O . GLN A 1 84 ? -15.114 5.815 15.355 1.00 76.62 84 GLN A O 1
ATOM 678 N N . GLY A 1 85 ? -13.966 7.444 14.329 1.00 78.31 85 GLY A N 1
ATOM 679 C CA . GLY A 1 85 ? -13.506 8.078 15.569 1.00 78.31 85 GLY A CA 1
ATOM 680 C C . GLY A 1 85 ? -12.510 7.217 16.354 1.00 78.31 85 GLY A C 1
ATOM 681 O O . GLY A 1 85 ? -12.378 7.363 17.568 1.00 78.31 85 GLY A O 1
ATOM 682 N N . ARG A 1 86 ? -11.821 6.292 15.678 1.00 77.44 86 ARG A N 1
ATOM 683 C CA . ARG A 1 86 ? -10.897 5.324 16.271 1.00 77.44 86 ARG A CA 1
ATOM 684 C C . ARG A 1 86 ? -9.452 5.709 15.981 1.00 77.44 86 ARG A C 1
ATOM 686 O O . ARG A 1 86 ? -9.118 6.179 14.898 1.00 77.44 86 ARG A O 1
ATOM 693 N N . GLN A 1 87 ? -8.575 5.448 16.944 1.00 76.25 87 GLN A N 1
ATOM 694 C CA . GLN A 1 87 ? -7.127 5.571 16.778 1.00 76.25 87 GLN A CA 1
ATOM 695 C C . GLN A 1 87 ? -6.462 4.214 17.006 1.00 76.25 87 GLN A C 1
ATOM 697 O O . GLN A 1 87 ? -6.970 3.371 17.750 1.00 76.25 87 GLN A O 1
ATOM 702 N N . PHE A 1 88 ? -5.310 4.006 16.380 1.00 74.56 88 PHE A N 1
ATOM 703 C CA . PHE A 1 88 ? -4.463 2.839 16.599 1.00 74.56 88 PHE A CA 1
ATOM 704 C C . PHE A 1 88 ? -3.066 3.289 17.017 1.00 74.56 88 PHE A C 1
ATOM 706 O O . PHE A 1 88 ? -2.665 4.425 16.771 1.00 74.56 88 PHE A O 1
ATOM 713 N N . LYS A 1 89 ? -2.328 2.390 17.670 1.00 70.69 89 LYS A N 1
ATOM 714 C CA . LYS A 1 89 ? -0.956 2.658 18.121 1.00 70.69 89 LYS A CA 1
ATOM 715 C C . LYS A 1 89 ? 0.071 1.901 17.299 1.00 70.69 89 LYS A C 1
ATOM 717 O O . LYS A 1 89 ? 1.157 2.416 17.061 1.00 70.69 89 LYS A O 1
ATOM 722 N N . PHE A 1 90 ? -0.273 0.685 16.879 1.00 76.62 90 PHE A N 1
ATOM 723 C CA . PHE A 1 90 ? 0.647 -0.180 16.157 1.00 76.62 90 PHE A CA 1
ATOM 724 C C . PHE A 1 90 ? -0.024 -0.859 14.976 1.00 76.62 90 PHE A C 1
ATOM 726 O O . PHE A 1 90 ? -1.198 -1.235 15.026 1.00 76.62 90 PHE A O 1
ATOM 733 N N . LEU A 1 91 ? 0.784 -1.043 13.943 1.00 81.25 91 LEU A N 1
ATOM 734 C CA . LEU A 1 91 ? 0.460 -1.725 12.710 1.00 81.25 91 LEU A CA 1
ATOM 735 C C . LEU A 1 91 ? 1.568 -2.742 12.447 1.00 81.25 91 LEU A C 1
ATOM 737 O O . LEU A 1 91 ? 2.742 -2.381 12.395 1.00 81.25 91 LEU A O 1
ATOM 741 N N . PHE A 1 92 ? 1.196 -4.010 12.314 1.00 83.12 92 PHE A N 1
ATOM 742 C CA . PHE A 1 92 ? 2.122 -5.102 12.042 1.00 83.12 92 PHE A CA 1
ATOM 743 C C . PHE A 1 92 ? 1.735 -5.789 10.748 1.00 83.12 92 PHE A C 1
ATOM 745 O O . PHE A 1 92 ? 0.617 -6.275 10.589 1.00 83.12 92 PHE A O 1
ATOM 752 N N . ILE A 1 93 ? 2.685 -5.889 9.830 1.00 83.75 93 ILE A N 1
ATOM 753 C CA . ILE A 1 93 ? 2.480 -6.651 8.606 1.00 83.75 93 ILE A CA 1
ATOM 754 C C . ILE A 1 93 ? 2.720 -8.112 8.927 1.00 83.75 93 ILE A C 1
ATOM 756 O O . ILE A 1 93 ? 3.828 -8.516 9.272 1.00 83.75 93 ILE A O 1
ATOM 760 N N . LYS A 1 94 ? 1.655 -8.902 8.824 1.00 84.75 94 LYS A N 1
ATOM 761 C CA . LYS A 1 94 ? 1.698 -10.339 9.088 1.00 84.75 94 LYS A CA 1
ATOM 762 C C . LYS A 1 94 ? 2.383 -11.092 7.953 1.00 84.75 94 LYS A C 1
ATOM 764 O O . LYS A 1 94 ? 3.005 -12.125 8.177 1.00 84.75 94 LYS A O 1
ATOM 769 N N . GLY A 1 95 ? 2.248 -10.576 6.737 1.00 84.06 95 GLY A N 1
ATOM 770 C CA . GLY A 1 95 ? 2.920 -11.093 5.559 1.00 84.06 95 GLY A CA 1
ATOM 771 C C . GLY A 1 95 ? 2.476 -10.374 4.296 1.00 84.06 95 GLY A C 1
ATOM 772 O O . GLY A 1 95 ? 1.358 -9.861 4.221 1.00 84.06 95 GLY A O 1
ATOM 773 N N . ILE A 1 96 ? 3.370 -10.379 3.314 1.00 90.81 96 ILE A N 1
ATOM 774 C CA . ILE A 1 96 ? 3.125 -9.926 1.949 1.00 90.81 96 ILE A CA 1
ATOM 775 C C . ILE A 1 96 ? 3.415 -11.121 1.045 1.00 90.81 96 ILE A C 1
ATOM 777 O O . ILE A 1 96 ? 4.446 -11.780 1.184 1.00 90.81 96 ILE A O 1
ATOM 781 N N . ARG A 1 97 ? 2.485 -11.443 0.151 1.00 93.75 97 ARG A N 1
ATOM 782 C CA . ARG A 1 97 ? 2.654 -12.479 -0.867 1.00 93.75 97 ARG A CA 1
ATOM 783 C C . ARG A 1 97 ? 2.587 -11.826 -2.226 1.00 93.75 97 ARG A C 1
ATOM 785 O O . ARG A 1 97 ? 1.605 -11.159 -2.529 1.00 93.75 97 ARG A O 1
ATOM 792 N N . TRP A 1 98 ? 3.596 -12.086 -3.042 1.00 94.75 98 TRP A N 1
ATOM 793 C CA . TRP A 1 98 ? 3.669 -11.605 -4.411 1.00 94.75 98 TRP A CA 1
ATOM 794 C C . TRP A 1 98 ? 3.580 -12.757 -5.402 1.00 94.75 98 TRP A C 1
ATOM 796 O O . TRP A 1 98 ? 4.142 -13.829 -5.178 1.00 94.75 98 TRP A O 1
ATOM 806 N N . ASN A 1 99 ? 2.922 -12.504 -6.526 1.00 95.81 99 ASN A N 1
ATOM 807 C CA . ASN A 1 99 ? 2.963 -13.357 -7.702 1.00 95.81 99 ASN A CA 1
ATOM 808 C C . ASN A 1 99 ? 3.289 -12.498 -8.929 1.00 95.81 99 ASN A C 1
ATOM 810 O O . ASN A 1 99 ? 2.478 -11.669 -9.341 1.00 95.81 99 ASN A O 1
ATOM 814 N N . PHE A 1 100 ? 4.483 -12.673 -9.492 1.00 94.12 100 PHE A N 1
ATOM 815 C CA . PHE A 1 100 ? 4.967 -11.875 -10.617 1.00 94.12 100 PHE A CA 1
ATOM 816 C C . PHE A 1 100 ? 4.708 -12.594 -11.941 1.00 94.12 100 PHE A C 1
ATOM 818 O O . PHE A 1 100 ? 5.263 -13.659 -12.197 1.00 94.12 100 PHE A O 1
ATOM 825 N N . ALA A 1 101 ? 3.915 -11.972 -12.812 1.00 93.06 101 ALA A N 1
ATOM 826 C CA . ALA A 1 101 ? 3.753 -12.393 -14.204 1.00 93.06 101 ALA A CA 1
ATOM 827 C C . ALA A 1 101 ? 4.779 -11.717 -15.135 1.00 93.06 101 ALA A C 1
ATOM 829 O O . ALA A 1 101 ? 4.937 -12.103 -16.294 1.00 93.06 101 ALA A O 1
ATOM 830 N N . GLY A 1 102 ? 5.473 -10.687 -14.649 1.00 88.56 102 GLY A N 1
ATOM 831 C CA . GLY A 1 102 ? 6.536 -10.012 -15.376 1.00 88.56 102 GLY A CA 1
ATOM 832 C C . GLY A 1 102 ? 7.210 -8.906 -14.564 1.00 88.56 102 GLY A C 1
ATOM 833 O O . GLY A 1 102 ? 6.833 -8.651 -13.420 1.00 88.56 102 GLY A O 1
ATOM 834 N N . PRO A 1 103 ? 8.206 -8.233 -15.162 1.00 87.44 103 PRO A N 1
ATOM 835 C CA . PRO A 1 103 ? 8.950 -7.174 -14.499 1.00 87.44 103 PRO A CA 1
ATOM 836 C C . PRO A 1 103 ? 8.092 -5.92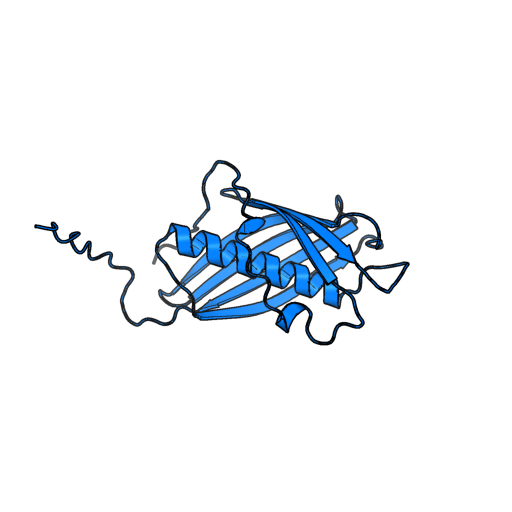1 -14.291 1.00 87.44 103 PRO A C 1
ATOM 838 O O . PRO A 1 103 ? 7.380 -5.484 -15.203 1.00 87.44 103 PRO A O 1
ATOM 841 N N . ILE A 1 104 ? 8.220 -5.302 -13.118 1.00 89.56 104 ILE A N 1
ATOM 842 C CA . ILE A 1 104 ? 7.729 -3.945 -12.857 1.00 89.56 104 ILE A CA 1
ATOM 843 C C . ILE A 1 104 ? 8.885 -3.000 -13.160 1.00 89.56 104 ILE A C 1
ATOM 845 O O . ILE A 1 104 ? 9.904 -3.027 -12.474 1.00 89.56 104 ILE A O 1
ATOM 849 N N . ARG A 1 105 ? 8.753 -2.208 -14.229 1.00 86.38 105 ARG A N 1
ATOM 850 C CA . ARG A 1 105 ? 9.854 -1.376 -14.714 1.00 86.38 105 ARG A CA 1
ATOM 851 C C . ARG A 1 105 ? 9.921 -0.030 -13.987 1.00 86.38 105 ARG A C 1
ATOM 853 O O . ARG A 1 105 ? 8.889 0.640 -13.904 1.00 86.38 105 ARG A O 1
ATOM 860 N N . PRO A 1 106 ? 11.117 0.389 -13.558 1.00 73.50 106 PRO A N 1
ATOM 861 C CA . PRO A 1 106 ? 11.355 1.731 -13.054 1.00 73.50 106 PRO A CA 1
ATOM 862 C C . PRO A 1 106 ? 11.266 2.752 -14.202 1.00 73.50 106 PRO A C 1
ATOM 864 O O . PRO A 1 106 ? 11.495 2.419 -15.368 1.00 73.50 106 PRO A O 1
ATOM 867 N N . GLY A 1 107 ? 10.836 3.979 -13.898 1.00 75.19 107 GLY A N 1
ATOM 868 C CA . GLY A 1 107 ? 10.616 5.042 -14.894 1.00 75.19 107 GLY A CA 1
ATOM 869 C C . GLY A 1 107 ? 9.200 5.121 -15.481 1.00 75.19 107 GLY A C 1
ATOM 870 O O . GLY A 1 107 ? 8.949 5.897 -16.404 1.00 75.19 107 GLY A O 1
ATOM 871 N N . ARG A 1 108 ? 8.250 4.338 -14.959 1.00 81.38 108 ARG A N 1
ATOM 872 C CA . ARG A 1 108 ? 6.810 4.551 -15.167 1.00 81.38 108 ARG A CA 1
ATOM 873 C C . ARG A 1 108 ? 6.112 4.585 -13.811 1.00 81.38 108 ARG A C 1
ATOM 875 O O . ARG A 1 108 ? 6.532 3.833 -12.932 1.00 81.38 108 ARG A O 1
ATOM 882 N N . PRO A 1 109 ? 5.041 5.382 -13.652 1.00 88.06 109 PRO A N 1
ATOM 883 C CA . PRO A 1 109 ? 4.238 5.327 -12.441 1.00 88.06 109 PRO A CA 1
ATOM 884 C C . PRO A 1 109 ? 3.738 3.901 -12.203 1.00 88.06 109 PRO A C 1
ATOM 886 O O . PRO A 1 109 ? 3.235 3.252 -13.126 1.00 88.06 109 PRO A O 1
ATOM 889 N N . VAL A 1 110 ? 3.888 3.421 -10.973 1.00 92.50 110 VAL A N 1
ATOM 890 C CA . VAL A 1 110 ? 3.332 2.145 -10.535 1.00 92.50 110 VAL A CA 1
ATOM 891 C C . VAL A 1 110 ? 1.879 2.367 -10.154 1.00 92.50 110 VAL A C 1
ATOM 893 O O . VAL A 1 110 ? 1.564 3.145 -9.260 1.00 92.50 110 VAL A O 1
ATOM 896 N N . ARG A 1 111 ? 0.983 1.679 -10.855 1.00 94.88 111 ARG A N 1
ATOM 897 C CA . ARG A 1 111 ? -0.446 1.677 -10.558 1.00 94.88 111 ARG A CA 1
ATOM 898 C C . ARG A 1 111 ? -0.775 0.469 -9.707 1.00 94.88 111 ARG A C 1
ATOM 900 O O . ARG A 1 111 ? -0.536 -0.659 -10.137 1.00 94.88 111 ARG A O 1
ATOM 907 N N . LEU A 1 112 ? -1.325 0.718 -8.530 1.00 95.38 112 LEU A N 1
ATOM 908 C CA . LEU A 1 112 ? -1.843 -0.295 -7.623 1.00 95.38 112 LEU A CA 1
ATOM 909 C C . LEU A 1 112 ? -3.362 -0.236 -7.646 1.00 95.38 112 LEU A C 1
ATOM 911 O O . LEU A 1 112 ? -3.945 0.844 -7.582 1.00 95.38 112 LEU A O 1
ATOM 915 N N . GLN A 1 113 ? -3.993 -1.398 -7.726 1.00 96.31 113 GLN A N 1
ATOM 916 C CA . GLN A 1 113 ? -5.436 -1.544 -7.581 1.00 96.31 113 GLN A CA 1
ATOM 917 C C . GLN A 1 113 ? -5.690 -2.734 -6.676 1.00 96.31 113 GLN A C 1
ATOM 919 O O . GLN A 1 113 ? -5.198 -3.828 -6.959 1.00 96.31 113 GLN A O 1
ATOM 924 N N . SER A 1 114 ? -6.440 -2.540 -5.601 1.00 96.75 114 SER A N 1
ATOM 925 C CA . SER A 1 114 ? -6.808 -3.629 -4.708 1.00 96.75 114 SER A CA 1
ATOM 926 C C . SER A 1 114 ? -8.199 -3.457 -4.139 1.00 96.75 114 SER A C 1
ATOM 928 O O . SER A 1 114 ? -8.708 -2.351 -3.975 1.00 96.75 114 SER A O 1
ATOM 930 N N . THR A 1 115 ? -8.799 -4.586 -3.798 1.00 95.88 115 THR A N 1
ATOM 931 C CA . THR A 1 115 ? -9.879 -4.620 -2.822 1.00 95.88 115 THR A CA 1
ATOM 932 C C . THR A 1 115 ? -9.278 -4.726 -1.435 1.00 95.88 115 THR A C 1
ATOM 934 O O . THR A 1 115 ? -8.194 -5.296 -1.264 1.00 95.88 115 THR A O 1
ATOM 937 N N . TYR A 1 116 ? -9.993 -4.227 -0.438 1.00 93.75 116 TYR A N 1
ATOM 938 C CA . TYR A 1 116 ? -9.616 -4.430 0.953 1.00 93.75 116 TYR A CA 1
ATOM 939 C C . TYR A 1 116 ? -10.784 -4.970 1.773 1.00 93.75 116 TYR A C 1
ATOM 941 O O . TYR A 1 116 ? -11.950 -4.848 1.393 1.00 93.75 116 TYR A O 1
ATOM 949 N N . ASP A 1 117 ? -10.462 -5.581 2.904 1.00 92.12 117 ASP A N 1
ATOM 950 C CA . ASP A 1 117 ? -11.426 -6.011 3.908 1.00 92.12 117 ASP A CA 1
ATOM 951 C C . ASP A 1 117 ? -10.851 -5.748 5.298 1.00 92.12 117 ASP A C 1
ATOM 953 O O . ASP A 1 117 ? -9.703 -6.102 5.572 1.00 92.12 117 ASP A O 1
ATOM 957 N N . MET A 1 118 ? -11.634 -5.111 6.170 1.00 89.12 118 MET A N 1
ATOM 958 C CA . MET A 1 118 ? -11.241 -4.849 7.551 1.00 89.12 118 MET A CA 1
ATOM 959 C C . MET A 1 118 ? -12.163 -5.606 8.500 1.00 89.12 118 MET A C 1
ATOM 961 O O . MET A 1 118 ? -13.361 -5.338 8.580 1.00 89.12 118 MET A O 1
ATOM 965 N N . GLN A 1 119 ? -11.566 -6.512 9.271 1.00 89.81 119 GLN A N 1
ATOM 966 C CA . GLN A 1 119 ? -12.256 -7.342 10.248 1.00 89.81 119 GLN A CA 1
ATOM 967 C C . GLN A 1 119 ? -11.777 -7.019 11.659 1.00 89.81 119 GLN A C 1
ATOM 969 O O . GLN A 1 119 ? -10.591 -7.141 11.977 1.00 89.81 119 GLN A O 1
ATOM 974 N N . PHE A 1 120 ? -12.707 -6.666 12.543 1.00 86.50 120 PHE A N 1
ATOM 975 C CA . PHE A 1 120 ? -12.420 -6.515 13.967 1.00 86.50 120 PHE A CA 1
ATOM 976 C C . PHE A 1 120 ? -12.482 -7.881 14.651 1.00 86.50 120 PHE A C 1
ATOM 978 O O . PHE A 1 120 ? -13.541 -8.493 14.766 1.00 86.50 120 PHE A O 1
ATOM 985 N N . LEU A 1 121 ? -11.331 -8.363 15.118 1.00 88.25 121 LEU A N 1
ATOM 986 C CA . LEU A 1 121 ? -11.230 -9.617 15.868 1.00 88.25 121 LEU A CA 1
ATOM 987 C C . LEU A 1 121 ? -11.557 -9.416 17.351 1.00 88.25 121 LEU A C 1
ATOM 989 O O . LEU A 1 121 ? -11.988 -10.341 18.035 1.00 88.25 121 LEU A O 1
ATOM 993 N N . SER A 1 122 ? -11.309 -8.214 17.865 1.00 84.69 122 SER A N 1
ATOM 994 C CA . SER A 1 122 ? -11.653 -7.796 19.220 1.00 84.69 122 SER A CA 1
ATOM 995 C C . SER A 1 122 ? -11.758 -6.268 19.278 1.00 84.69 122 SER A C 1
ATOM 997 O O . SER A 1 122 ? -11.366 -5.594 18.322 1.00 84.69 122 SER A O 1
ATOM 999 N N . PRO A 1 123 ? -12.190 -5.680 20.408 1.00 80.00 123 PRO A N 1
ATOM 1000 C CA . PRO A 1 123 ? -12.160 -4.227 20.584 1.00 80.00 123 PRO A CA 1
ATOM 1001 C C . PRO A 1 123 ? -10.770 -3.602 20.378 1.00 80.00 123 PRO A C 1
ATOM 1003 O O . PRO A 1 123 ? -10.672 -2.424 20.059 1.00 80.00 123 PRO A O 1
ATOM 1006 N N . ARG A 1 124 ? -9.696 -4.390 20.535 1.00 81.19 124 ARG A N 1
ATOM 1007 C CA . ARG A 1 124 ? -8.299 -3.934 20.477 1.00 81.19 124 ARG A CA 1
ATOM 1008 C C . ARG A 1 124 ? -7.531 -4.400 19.253 1.00 81.19 124 ARG A C 1
ATOM 1010 O O . ARG A 1 124 ? -6.399 -3.961 19.068 1.00 81.19 124 ARG A O 1
ATOM 1017 N N . LYS A 1 125 ? -8.100 -5.310 18.465 1.00 87.56 125 LYS A N 1
ATOM 1018 C CA . LYS A 1 125 ? -7.409 -5.947 17.350 1.00 87.56 125 LYS A CA 1
ATOM 1019 C C . LYS A 1 125 ? -8.298 -5.974 16.123 1.00 87.56 125 LYS A C 1
ATOM 1021 O O . LYS A 1 125 ? -9.383 -6.551 16.154 1.00 87.56 125 LYS A O 1
ATOM 1026 N N . ALA A 1 126 ? -7.780 -5.433 15.033 1.00 89.00 126 ALA A N 1
ATOM 1027 C CA . ALA A 1 126 ? -8.346 -5.607 13.709 1.00 89.00 126 ALA A CA 1
ATOM 1028 C C . ALA A 1 126 ? -7.315 -6.238 12.777 1.00 89.00 126 ALA A C 1
ATOM 1030 O O . ALA A 1 126 ? -6.108 -6.196 13.031 1.00 89.00 126 ALA A O 1
ATOM 1031 N N . VAL A 1 127 ? -7.803 -6.842 11.706 1.00 91.25 127 VAL A N 1
ATOM 1032 C CA . VAL A 1 127 ? -6.990 -7.286 10.584 1.00 91.25 127 VAL A CA 1
ATOM 1033 C C . VAL A 1 127 ? -7.539 -6.619 9.339 1.00 91.25 127 VAL A C 1
ATOM 1035 O O . VAL A 1 127 ? -8.733 -6.709 9.074 1.00 91.25 127 VAL A O 1
ATOM 1038 N N . CYS A 1 128 ? -6.666 -5.946 8.603 1.00 91.75 128 CYS A N 1
ATOM 1039 C CA . CYS A 1 128 ? -6.962 -5.403 7.292 1.00 91.75 128 CYS A CA 1
ATOM 1040 C C . CYS A 1 128 ? -6.219 -6.234 6.246 1.00 91.75 128 CYS A C 1
ATOM 1042 O O . CYS A 1 128 ? -4.996 -6.391 6.321 1.00 91.75 128 CYS A O 1
ATOM 1044 N N . THR A 1 129 ? -6.957 -6.816 5.311 1.00 94.00 129 THR A N 1
ATOM 1045 C CA . THR A 1 129 ? -6.409 -7.597 4.203 1.00 94.00 129 THR A CA 1
ATOM 1046 C C . THR A 1 129 ? -6.610 -6.862 2.898 1.00 94.00 129 THR A C 1
ATOM 1048 O O . THR A 1 129 ? -7.665 -6.272 2.684 1.00 94.00 129 THR A O 1
ATOM 1051 N N . PHE A 1 130 ? -5.617 -6.936 2.021 1.00 95.56 130 PHE A N 1
ATOM 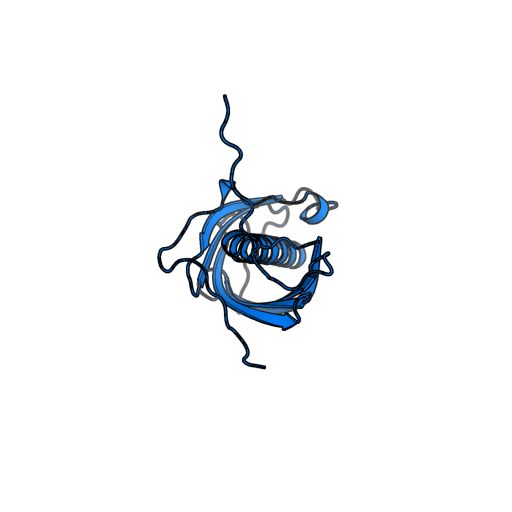1052 C CA . PHE A 1 130 ? -5.672 -6.371 0.684 1.00 95.56 130 PHE A CA 1
ATOM 1053 C C . PHE A 1 130 ? -5.333 -7.446 -0.329 1.00 95.56 130 PHE A C 1
ATOM 1055 O O . PHE A 1 130 ? -4.355 -8.176 -0.157 1.00 95.56 130 PHE A O 1
ATOM 1062 N N . ASP A 1 131 ? -6.097 -7.460 -1.410 1.00 96.38 131 ASP A N 1
ATOM 1063 C CA . ASP A 1 131 ? -5.905 -8.331 -2.559 1.00 96.38 131 ASP A CA 1
ATOM 1064 C C . ASP A 1 131 ? -5.909 -7.465 -3.809 1.00 96.38 131 ASP A C 1
ATOM 1066 O O . ASP A 1 131 ? -6.877 -6.750 -4.074 1.00 96.38 131 ASP A O 1
ATOM 1070 N N . GLY A 1 132 ? -4.805 -7.472 -4.553 1.00 96.62 132 GLY A N 1
ATOM 1071 C CA . GLY A 1 132 ? -4.619 -6.504 -5.619 1.00 96.62 132 GLY A CA 1
ATOM 1072 C C . GLY A 1 132 ? -3.635 -6.880 -6.701 1.00 96.62 132 GLY A C 1
ATOM 1073 O O . GLY A 1 132 ? -3.032 -7.953 -6.717 1.00 96.62 132 G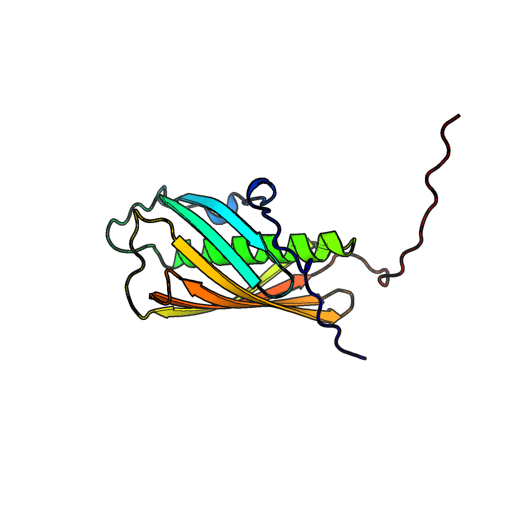LY A O 1
ATOM 1074 N N . THR A 1 133 ? -3.485 -5.946 -7.632 1.00 96.81 133 THR A N 1
ATOM 1075 C CA . THR A 1 133 ? -2.598 -6.056 -8.781 1.00 96.81 133 THR A CA 1
ATOM 1076 C C . THR A 1 133 ? -1.786 -4.787 -8.988 1.00 96.81 133 THR A C 1
ATOM 1078 O O . THR A 1 133 ? -2.128 -3.705 -8.505 1.00 96.81 133 THR A O 1
ATOM 1081 N N . VAL A 1 134 ? -0.689 -4.950 -9.722 1.00 95.12 134 VAL A N 1
ATOM 1082 C CA . VAL A 1 134 ? 0.225 -3.883 -10.114 1.00 95.12 134 VAL A CA 1
ATOM 1083 C C . VAL A 1 134 ? 0.297 -3.790 -11.629 1.00 95.12 134 VAL A C 1
ATOM 1085 O O . VAL A 1 134 ? 0.499 -4.811 -12.293 1.00 95.12 134 VAL A O 1
ATOM 1088 N N . ASN A 1 135 ? 0.196 -2.569 -12.162 1.00 92.75 135 ASN A N 1
ATOM 1089 C CA . ASN A 1 135 ? 0.338 -2.248 -13.586 1.00 92.75 135 ASN A CA 1
ATOM 1090 C C . ASN A 1 135 ? -0.475 -3.193 -14.487 1.00 92.75 135 ASN A C 1
ATOM 1092 O O . ASN A 1 135 ? 0.093 -3.865 -15.350 1.00 92.75 135 ASN A O 1
ATOM 1096 N N . ASP A 1 136 ? -1.785 -3.268 -14.250 1.00 87.38 136 ASP A N 1
ATOM 1097 C CA . ASP A 1 136 ? -2.730 -4.071 -15.038 1.00 87.38 136 ASP A CA 1
ATOM 1098 C C . ASP A 1 136 ? -2.370 -5.576 -15.069 1.00 87.38 136 ASP A C 1
ATOM 1100 O O . ASP A 1 136 ? -2.439 -6.241 -16.103 1.00 87.38 136 ASP A O 1
ATOM 1104 N N . GLY A 1 137 ? -1.940 -6.121 -13.922 1.00 90.25 137 GLY A N 1
ATOM 1105 C CA . GLY A 1 137 ? -1.698 -7.559 -13.738 1.00 90.25 137 GLY A CA 1
ATOM 1106 C C . GLY A 1 137 ? -0.261 -8.037 -13.978 1.00 90.25 137 GLY A C 1
ATOM 1107 O O . GLY A 1 137 ? -0.029 -9.239 -14.098 1.00 90.25 137 GLY A O 1
ATOM 1108 N N . LYS A 1 138 ? 0.734 -7.141 -14.025 1.00 92.38 138 LYS A N 1
ATOM 1109 C CA . LYS A 1 138 ? 2.159 -7.540 -14.075 1.00 92.38 138 LYS A CA 1
ATOM 1110 C C . LYS A 1 138 ? 2.628 -8.226 -12.798 1.00 92.38 138 LYS A C 1
ATOM 1112 O O . LYS A 1 138 ? 3.480 -9.113 -12.859 1.00 92.38 138 LYS A O 1
ATOM 1117 N N . ALA A 1 139 ? 2.045 -7.848 -11.672 1.00 94.88 139 ALA A N 1
ATOM 1118 C CA . ALA A 1 139 ? 2.149 -8.584 -10.429 1.00 94.88 139 ALA A CA 1
ATOM 1119 C C . ALA A 1 139 ? 0.792 -8.593 -9.728 1.00 94.88 139 ALA A C 1
ATOM 1121 O O . ALA A 1 139 ? 0.005 -7.660 -9.887 1.00 94.88 139 ALA A O 1
ATOM 1122 N N . ALA A 1 140 ? 0.538 -9.634 -8.948 1.00 96.56 140 ALA A N 1
ATOM 1123 C CA . ALA A 1 140 ? -0.542 -9.683 -7.979 1.00 96.56 140 ALA A CA 1
ATOM 1124 C C . ALA A 1 140 ? 0.053 -9.711 -6.573 1.00 96.56 140 ALA A C 1
ATOM 1126 O O . ALA A 1 140 ? 1.129 -10.283 -6.364 1.00 96.56 140 ALA A O 1
ATOM 1127 N N . PHE A 1 141 ? -0.649 -9.108 -5.621 1.00 95.62 141 PHE A N 1
ATOM 1128 C CA . PHE A 1 141 ? -0.253 -9.109 -4.224 1.00 95.62 141 PHE A CA 1
ATOM 1129 C C . PHE A 1 141 ? -1.424 -9.447 -3.311 1.00 95.62 141 PHE A C 1
ATOM 1131 O O . PHE A 1 141 ? -2.570 -9.094 -3.578 1.00 95.62 141 PHE A O 1
ATOM 1138 N N . ASN A 1 142 ? -1.094 -10.101 -2.204 1.00 95.44 142 ASN A N 1
ATOM 1139 C CA . ASN A 1 142 ? -1.953 -10.225 -1.039 1.00 95.44 142 ASN A CA 1
ATOM 1140 C C . ASN A 1 142 ? -1.157 -9.754 0.178 1.00 95.44 142 ASN A C 1
ATOM 1142 O O . ASN A 1 142 ? -0.028 -10.205 0.394 1.00 95.44 142 ASN A O 1
ATOM 1146 N N . VAL A 1 143 ? -1.725 -8.851 0.969 1.00 93.56 143 VAL A N 1
ATOM 1147 C CA . VAL A 1 143 ? -1.107 -8.386 2.213 1.00 93.56 143 VAL A CA 1
ATOM 1148 C C . VAL A 1 143 ? -2.118 -8.422 3.345 1.00 93.56 143 VAL A C 1
ATOM 1150 O O . VAL A 1 143 ? -3.274 -8.043 3.183 1.00 93.56 143 VAL A O 1
ATOM 1153 N N . ALA A 1 144 ? -1.665 -8.891 4.504 1.00 92.50 144 ALA A N 1
ATOM 1154 C CA . ALA A 1 144 ? -2.450 -8.913 5.727 1.00 92.50 144 ALA A CA 1
ATOM 1155 C C . ALA A 1 144 ? -1.758 -8.086 6.804 1.00 92.50 144 ALA A C 1
ATOM 1157 O O . ALA A 1 144 ? -0.562 -8.248 7.076 1.00 92.50 144 ALA A O 1
ATOM 1158 N N . ILE A 1 145 ? -2.537 -7.223 7.437 1.00 90.38 145 ILE A N 1
ATOM 1159 C CA . ILE A 1 145 ? -2.047 -6.204 8.346 1.00 90.38 145 ILE A CA 1
ATOM 1160 C C . ILE A 1 145 ? -2.836 -6.281 9.643 1.00 90.38 145 ILE A C 1
ATOM 1162 O O . ILE A 1 145 ? -4.051 -6.113 9.652 1.00 90.38 145 ILE A O 1
ATOM 1166 N N . GLU A 1 146 ? -2.148 -6.543 10.747 1.00 91.06 146 GLU A N 1
ATOM 1167 C CA . GLU A 1 146 ? -2.743 -6.523 12.077 1.00 91.06 146 GLU A CA 1
ATOM 1168 C C . GLU A 1 146 ? -2.632 -5.125 12.682 1.00 91.06 146 GLU A C 1
ATOM 1170 O O . GLU A 1 146 ? -1.558 -4.525 12.721 1.00 91.06 146 GLU A O 1
ATOM 1175 N N . ILE A 1 147 ? -3.752 -4.623 13.186 1.00 88.25 147 ILE A N 1
ATOM 1176 C CA . ILE A 1 147 ? -3.863 -3.303 13.793 1.00 88.25 147 ILE A CA 1
ATOM 1177 C C . ILE A 1 147 ? -4.178 -3.475 15.273 1.00 88.25 147 ILE A C 1
ATOM 1179 O O . ILE A 1 147 ? -5.100 -4.215 15.628 1.00 88.25 147 ILE A O 1
ATOM 1183 N N . PHE A 1 148 ? -3.442 -2.765 16.128 1.00 86.19 148 PHE A N 1
ATOM 1184 C CA . PHE A 1 148 ? -3.637 -2.779 17.576 1.00 86.19 148 PHE A CA 1
ATOM 1185 C C . PHE A 1 148 ? -3.968 -1.383 18.111 1.00 86.19 148 PHE A C 1
ATOM 1187 O O . PHE A 1 148 ? -3.240 -0.412 17.868 1.00 86.19 148 PHE A O 1
ATOM 1194 N N . SER A 1 149 ? -5.056 -1.295 18.877 1.00 78.12 149 SER A N 1
ATOM 1195 C CA . SER A 1 149 ? -5.518 -0.057 19.518 1.00 78.12 149 SER A CA 1
ATOM 1196 C C . SER A 1 149 ? -5.087 0.026 20.994 1.00 78.12 149 SER A C 1
ATOM 1198 O O . SER A 1 149 ? -5.088 -0.999 21.683 1.00 78.12 149 SER A O 1
ATOM 1200 N N . PRO A 1 150 ? -4.695 1.218 21.497 1.00 64.69 150 PRO A N 1
ATOM 1201 C CA . PRO A 1 150 ? -4.084 1.358 22.817 1.00 64.69 150 PRO A CA 1
ATOM 1202 C C . PRO A 1 150 ? -5.026 1.364 24.037 1.00 64.69 150 PRO A C 1
ATOM 1204 O O . PRO A 1 150 ? -4.517 1.137 25.132 1.00 64.69 150 PRO A O 1
ATOM 1207 N N . HIS A 1 151 ? -6.342 1.600 23.934 1.00 55.88 151 HIS A N 1
ATOM 1208 C CA . HIS A 1 151 ? -7.172 1.867 25.132 1.00 55.88 151 HIS A CA 1
ATOM 1209 C C . HIS A 1 151 ? -8.075 0.717 25.628 1.00 55.88 151 HIS A C 1
ATOM 1211 O O . HIS A 1 151 ? -8.347 -0.253 24.923 1.00 55.88 151 HIS A O 1
ATOM 1217 N N . GLU A 1 152 ? -8.413 0.782 26.926 1.00 45.16 152 GLU A N 1
ATOM 1218 C CA . GLU A 1 152 ? -9.205 -0.167 27.743 1.00 45.16 152 GLU A CA 1
ATOM 1219 C C . GLU A 1 152 ? -10.720 0.090 27.733 1.00 45.16 152 GLU A C 1
ATOM 1221 O O . GLU A 1 152 ? -11.462 -0.694 28.319 1.00 45.16 152 GLU A O 1
ATOM 1226 N N . ALA A 1 153 ? -11.206 1.146 27.082 1.00 43.81 153 ALA A N 1
ATOM 1227 C CA . ALA A 1 153 ? -12.640 1.400 27.018 1.00 43.81 153 ALA A CA 1
ATOM 1228 C C . ALA A 1 153 ? -13.273 0.614 25.850 1.00 43.81 153 ALA A C 1
ATOM 1230 O O . ALA A 1 153 ? -12.690 0.585 24.759 1.00 43.81 153 ALA A O 1
ATOM 1231 N N . PRO A 1 154 ? -14.452 -0.013 26.037 1.00 43.16 154 PRO A N 1
ATOM 1232 C CA . PRO A 1 154 ? -15.312 -0.390 24.919 1.00 43.16 154 PRO A CA 1
ATOM 1233 C C . PRO A 1 154 ? -15.548 0.837 24.029 1.00 43.16 154 PRO A C 1
ATOM 1235 O O . PRO A 1 154 ? -15.425 1.971 24.487 1.00 43.16 154 PRO A O 1
ATOM 1238 N N . TRP A 1 155 ? -15.887 0.626 22.760 1.00 47.53 155 TRP A N 1
ATOM 1239 C CA . TRP A 1 155 ? -16.207 1.690 21.801 1.00 47.53 155 TRP A CA 1
ATOM 1240 C C . TRP A 1 155 ? -17.541 2.403 22.114 1.00 47.53 155 TRP A C 1
ATOM 1242 O O . TRP A 1 155 ? -18.358 2.596 21.217 1.00 47.53 155 TRP A O 1
ATOM 1252 N N . ASP A 1 156 ? -17.776 2.772 23.371 1.00 41.81 156 ASP A N 1
ATOM 1253 C CA . ASP A 1 156 ? -18.938 3.532 23.799 1.00 41.81 156 ASP A CA 1
ATOM 1254 C C . ASP A 1 156 ? -18.649 5.021 23.603 1.00 41.81 156 ASP A C 1
ATOM 1256 O O . ASP A 1 156 ? -17.782 5.625 24.238 1.00 41.81 156 ASP A O 1
ATOM 1260 N N . ILE A 1 157 ? -19.371 5.599 22.650 1.00 46.25 157 ILE A N 1
ATOM 1261 C CA . ILE A 1 157 ? -19.396 7.028 22.373 1.00 46.25 157 ILE A CA 1
ATOM 1262 C C . ILE A 1 157 ? -20.135 7.696 23.539 1.00 46.25 157 ILE A C 1
ATOM 1264 O O . ILE A 1 157 ? -21.359 7.806 23.515 1.00 46.25 157 ILE A O 1
ATOM 1268 N N . GLU A 1 158 ? -19.420 8.176 24.555 1.00 38.25 158 GLU A N 1
ATOM 1269 C CA . GLU A 1 158 ? -19.963 9.250 25.387 1.00 38.25 158 GLU A CA 1
ATOM 1270 C C . GLU A 1 158 ? -19.777 10.573 24.642 1.00 38.25 158 GLU A C 1
ATOM 1272 O O . GLU A 1 158 ? -18.702 11.174 24.606 1.00 38.25 158 GLU A O 1
ATOM 1277 N N . THR A 1 159 ? -20.861 11.024 24.011 1.00 50.00 159 THR A N 1
ATOM 1278 C CA . THR A 1 159 ? -21.026 12.397 23.539 1.00 50.00 159 THR A CA 1
ATOM 1279 C C . THR A 1 159 ? -20.853 13.353 24.720 1.00 50.00 159 THR A C 1
ATOM 1281 O O . THR A 1 159 ? -21.793 13.572 25.485 1.00 50.00 159 THR A O 1
ATOM 1284 N N . SER A 1 160 ? -19.667 13.937 24.885 1.00 33.38 160 SER A N 1
ATOM 1285 C CA . SER A 1 160 ? -19.499 15.079 25.787 1.00 33.38 160 SER A CA 1
ATOM 1286 C C . SER A 1 160 ? -19.926 16.366 25.065 1.00 33.38 160 SER A C 1
ATOM 1288 O O . SER A 1 160 ? -19.510 16.578 23.923 1.00 33.38 160 SER A O 1
ATOM 1290 N N . PRO A 1 161 ? -20.760 17.227 25.681 1.00 41.91 161 PRO A N 1
ATOM 1291 C CA . PRO A 1 161 ? -21.239 18.443 25.040 1.00 41.91 161 PRO A CA 1
ATOM 1292 C C . PRO A 1 161 ? -20.112 19.468 24.897 1.00 41.91 161 PRO A C 1
ATOM 1294 O O . PRO A 1 161 ? -19.316 19.671 25.814 1.00 41.91 161 PRO A O 1
ATOM 1297 N N . 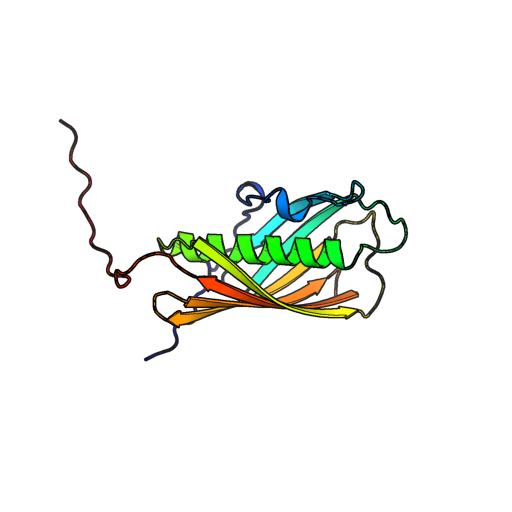ILE A 1 162 ? -20.086 20.152 23.753 1.00 41.97 162 ILE A N 1
ATOM 1298 C CA . ILE A 1 162 ? -19.248 21.332 23.522 1.00 41.97 162 ILE A CA 1
ATOM 1299 C C . ILE A 1 162 ? -19.636 22.390 24.574 1.00 41.97 162 ILE A C 1
ATOM 1301 O O . ILE A 1 162 ? -20.814 22.753 24.638 1.00 41.97 162 ILE A O 1
ATOM 1305 N N . PRO A 1 163 ? -18.708 22.893 25.409 1.00 39.03 163 PRO A N 1
ATOM 1306 C CA . PRO A 1 163 ? -19.035 23.950 26.352 1.00 39.03 163 PRO A CA 1
ATOM 1307 C C . PRO A 1 163 ? -19.344 25.235 25.579 1.00 39.03 163 PRO A C 1
ATOM 1309 O O . PRO A 1 163 ? -18.552 25.682 24.749 1.00 39.03 163 PRO A O 1
ATOM 1312 N N . ALA A 1 164 ? -20.511 25.819 25.850 1.00 43.00 164 ALA A N 1
ATOM 1313 C CA . ALA A 1 164 ? -20.877 27.132 25.342 1.00 43.00 164 ALA A CA 1
ATOM 1314 C C . ALA A 1 164 ? -19.899 28.179 25.897 1.00 43.00 164 ALA A C 1
ATOM 1316 O O . ALA A 1 164 ? -19.754 28.330 27.110 1.00 43.00 164 ALA A O 1
ATOM 1317 N N . SER A 1 165 ? -19.208 28.874 25.000 1.00 50.81 165 SER A N 1
ATOM 1318 C CA . SER A 1 165 ? -18.386 30.038 25.322 1.00 50.81 165 SER A CA 1
ATOM 1319 C C . SER A 1 165 ? -19.281 31.227 25.686 1.00 50.81 165 SER A C 1
ATOM 1321 O O . SER A 1 165 ? -20.172 31.566 24.905 1.00 50.81 165 SER A O 1
ATOM 1323 N N . ASN A 1 166 ? -19.024 31.836 26.849 1.00 47.56 166 ASN A N 1
ATOM 1324 C CA . ASN A 1 166 ? -19.538 33.160 27.229 1.00 47.56 166 ASN A CA 1
ATOM 1325 C C . ASN A 1 166 ? -18.834 34.273 26.451 1.00 47.56 166 ASN A C 1
ATOM 1327 O O . ASN A 1 166 ? -17.604 34.143 26.248 1.00 47.56 166 ASN A O 1
#